Protein AF-A0AA35W7H2-F1 (afdb_monomer)

Structure (mmCIF, N/CA/C/O backbone):
data_AF-A0AA35W7H2-F1
#
_entry.id   AF-A0AA35W7H2-F1
#
loop_
_atom_site.group_PDB
_atom_site.id
_atom_site.type_symbol
_atom_site.label_atom_id
_atom_site.label_alt_id
_atom_site.label_comp_id
_atom_site.label_asym_id
_atom_site.label_entity_id
_atom_site.label_seq_id
_atom_site.pdbx_PDB_ins_code
_atom_site.Cartn_x
_atom_site.Cartn_y
_atom_site.Cartn_z
_atom_site.occupancy
_atom_site.B_iso_or_equiv
_atom_site.auth_seq_id
_atom_site.auth_comp_id
_atom_site.auth_asym_id
_atom_site.auth_atom_id
_atom_site.pdbx_PDB_model_num
ATOM 1 N N . MET A 1 1 ? 24.816 -22.440 -32.263 1.00 45.44 1 MET A N 1
ATOM 2 C CA . MET A 1 1 ? 25.149 -21.288 -31.406 1.00 45.44 1 MET A CA 1
ATOM 3 C C . MET A 1 1 ? 24.062 -21.216 -30.363 1.00 45.44 1 MET A C 1
ATOM 5 O O . MET A 1 1 ? 22.986 -20.714 -30.648 1.00 45.44 1 MET A O 1
ATOM 9 N N . GLU A 1 2 ? 24.315 -21.846 -29.226 1.00 49.56 2 GLU A N 1
ATOM 10 C CA . GLU A 1 2 ? 23.524 -21.675 -28.012 1.00 49.56 2 GLU A CA 1
ATOM 11 C C . GLU A 1 2 ? 24.171 -20.529 -27.241 1.00 49.56 2 GLU A C 1
ATOM 13 O O . GLU A 1 2 ? 25.384 -20.581 -27.052 1.00 49.56 2 GLU A O 1
ATOM 18 N N . LEU A 1 3 ? 23.401 -19.522 -26.829 1.00 48.59 3 LEU A N 1
ATOM 19 C CA . LEU A 1 3 ? 23.684 -18.762 -25.614 1.00 48.59 3 LEU A CA 1
ATOM 20 C C . LEU A 1 3 ? 22.352 -18.406 -24.950 1.00 48.59 3 LEU A C 1
ATOM 22 O O . LEU A 1 3 ? 21.415 -17.931 -25.592 1.00 48.59 3 LEU A O 1
ATOM 26 N N . ASN A 1 4 ? 22.307 -18.780 -23.677 1.00 48.56 4 ASN A N 1
ATOM 27 C CA . ASN A 1 4 ? 21.160 -18.963 -22.811 1.00 48.56 4 ASN A CA 1
ATOM 28 C C . ASN A 1 4 ? 20.460 -17.652 -22.454 1.00 48.56 4 ASN A C 1
ATOM 30 O O . ASN A 1 4 ? 21.091 -16.615 -22.286 1.00 48.56 4 ASN A O 1
ATOM 34 N N . GLY A 1 5 ? 19.144 -17.746 -22.252 1.00 51.56 5 GLY A N 1
ATOM 35 C CA . GLY A 1 5 ? 18.390 -16.750 -21.507 1.00 51.56 5 GLY A CA 1
ATOM 36 C C . GLY A 1 5 ? 18.782 -16.802 -20.037 1.00 51.56 5 GLY A C 1
ATOM 37 O O . GLY A 1 5 ? 18.296 -17.645 -19.287 1.00 51.56 5 GLY A O 1
ATOM 38 N N . GLU A 1 6 ? 19.653 -15.893 -19.633 1.00 50.62 6 GLU A N 1
ATOM 39 C CA . GLU A 1 6 ? 19.871 -15.559 -18.233 1.00 50.62 6 GLU A CA 1
ATOM 40 C C . GLU A 1 6 ? 18.790 -14.563 -17.806 1.00 50.62 6 GLU A C 1
ATOM 42 O O . GLU A 1 6 ? 18.873 -13.351 -17.983 1.00 50.62 6 GLU A O 1
ATOM 47 N N . ARG A 1 7 ? 17.682 -15.132 -17.322 1.00 52.75 7 ARG A N 1
ATOM 48 C CA . ARG A 1 7 ? 16.723 -14.425 -16.481 1.00 52.75 7 ARG A CA 1
ATOM 49 C C . ARG A 1 7 ? 17.462 -14.164 -15.177 1.00 52.75 7 ARG A C 1
ATOM 51 O O . ARG A 1 7 ? 17.623 -15.094 -14.395 1.00 52.75 7 ARG A O 1
ATOM 58 N N . GLU A 1 8 ? 17.941 -12.936 -15.016 1.00 52.41 8 GLU A N 1
ATOM 59 C CA . GLU A 1 8 ? 18.394 -12.379 -13.743 1.00 52.41 8 GLU A CA 1
ATOM 60 C C . GLU A 1 8 ? 17.268 -12.637 -12.733 1.00 52.41 8 GLU A C 1
ATOM 62 O O . GLU A 1 8 ? 16.206 -12.009 -12.746 1.00 52.41 8 GLU A O 1
ATOM 67 N N . GLU A 1 9 ? 17.434 -13.705 -11.961 1.00 46.81 9 GLU A N 1
ATOM 68 C CA . GLU A 1 9 ? 16.626 -13.993 -10.799 1.00 46.81 9 GLU A CA 1
ATOM 69 C C . GLU A 1 9 ? 17.065 -12.949 -9.781 1.00 46.81 9 GLU A C 1
ATOM 71 O O . GLU A 1 9 ? 18.074 -13.131 -9.104 1.00 46.81 9 GLU A O 1
ATOM 76 N N . ASP A 1 10 ? 16.366 -11.807 -9.778 1.00 41.19 10 ASP A N 1
ATOM 77 C CA . ASP A 1 10 ? 16.438 -10.810 -8.715 1.00 41.19 10 ASP A CA 1
ATOM 78 C C . ASP A 1 10 ? 16.104 -11.541 -7.417 1.00 41.19 10 ASP A C 1
ATOM 80 O O . ASP A 1 10 ? 14.945 -11.716 -7.027 1.00 41.19 10 ASP A O 1
ATOM 84 N N . ASN A 1 11 ? 17.171 -12.056 -6.816 1.00 37.66 11 ASN A N 1
ATOM 85 C CA . ASN A 1 11 ? 17.239 -12.600 -5.489 1.00 37.66 11 ASN A CA 1
ATOM 86 C C . ASN A 1 11 ? 16.752 -11.475 -4.587 1.00 37.66 11 ASN A C 1
ATOM 88 O O . ASN A 1 11 ? 17.507 -10.560 -4.251 1.00 37.66 11 ASN A O 1
ATOM 92 N N . TYR A 1 12 ? 15.458 -11.510 -4.264 1.00 44.44 12 TYR A N 1
ATOM 93 C CA . TYR A 1 12 ? 14.918 -10.831 -3.105 1.00 44.44 12 TYR A CA 1
ATOM 94 C C . TYR A 1 12 ? 15.760 -11.352 -1.952 1.00 44.44 12 TYR A C 1
ATOM 96 O O . TYR A 1 12 ? 15.516 -12.445 -1.449 1.00 44.44 12 TYR A O 1
ATOM 104 N N . SER A 1 13 ? 16.821 -10.612 -1.630 1.00 36.44 13 SER A N 1
ATOM 105 C CA . SER A 1 13 ? 17.603 -10.827 -0.434 1.00 36.44 13 SER A CA 1
ATOM 106 C C . SER A 1 13 ? 16.584 -10.748 0.684 1.00 36.44 13 SER A C 1
ATOM 108 O O . SER A 1 13 ? 16.110 -9.661 1.017 1.00 36.44 13 SER A O 1
ATOM 110 N N . GLU A 1 14 ? 16.181 -11.920 1.164 1.00 47.81 14 GLU A N 1
ATOM 111 C CA . GLU A 1 14 ? 15.611 -12.131 2.478 1.00 47.81 14 GLU A CA 1
ATOM 112 C C . GLU A 1 14 ? 16.586 -11.410 3.400 1.00 47.81 14 GLU A C 1
ATOM 114 O O . GLU A 1 14 ? 17.748 -11.799 3.534 1.00 47.81 14 GLU A O 1
ATOM 119 N N . GLY A 1 15 ? 16.199 -10.187 3.761 1.00 43.22 15 GLY A N 1
ATOM 120 C CA . GLY A 1 15 ? 17.074 -9.247 4.426 1.00 43.22 15 GLY A CA 1
ATOM 121 C C . GLY A 1 15 ? 17.429 -9.875 5.751 1.00 43.22 15 GLY A C 1
ATOM 122 O O . GLY A 1 15 ? 16.538 -10.048 6.569 1.00 43.22 15 GLY A O 1
ATOM 123 N N . ASP A 1 16 ? 18.700 -10.240 5.880 1.00 41.25 16 ASP A N 1
ATOM 124 C CA . ASP A 1 16 ? 19.386 -10.658 7.095 1.00 41.25 16 ASP A CA 1
ATOM 125 C C . ASP A 1 16 ? 18.733 -9.988 8.316 1.00 41.25 16 ASP A C 1
ATOM 127 O O . ASP A 1 16 ? 18.888 -8.785 8.551 1.00 41.25 16 ASP A O 1
ATOM 131 N N . GLU A 1 17 ? 17.901 -10.754 9.026 1.00 54.94 17 GLU A N 1
ATOM 132 C CA . GLU A 1 17 ? 17.152 -10.337 10.216 1.00 54.94 17 GLU A CA 1
ATOM 133 C C . GLU A 1 17 ? 18.079 -10.300 11.441 1.00 54.94 17 GLU A C 1
ATOM 135 O O . GLU A 1 17 ? 17.723 -10.746 12.529 1.00 54.94 17 GLU A O 1
ATOM 140 N N . GLU A 1 18 ? 19.302 -9.804 11.275 1.00 47.28 18 GLU A N 1
ATOM 141 C CA . GLU A 1 18 ? 20.297 -9.761 12.337 1.00 47.28 18 GLU A CA 1
ATOM 142 C C . GLU A 1 18 ? 20.670 -8.288 12.594 1.00 47.28 18 GLU A C 1
ATOM 144 O O . GLU A 1 18 ? 21.466 -7.666 11.896 1.00 47.28 18 GLU A O 1
ATOM 149 N N . ASP A 1 19 ? 20.016 -7.715 13.613 1.00 48.56 19 ASP A N 1
ATOM 150 C CA . ASP A 1 19 ? 20.361 -6.454 14.293 1.00 48.56 19 ASP A CA 1
ATOM 151 C C . ASP A 1 19 ? 20.103 -5.108 13.577 1.00 48.56 19 ASP A C 1
ATOM 153 O O . ASP A 1 19 ? 20.826 -4.131 13.794 1.00 48.56 19 ASP A O 1
ATOM 157 N N . GLN A 1 20 ? 19.010 -4.968 12.819 1.00 57.62 20 GLN A N 1
ATOM 158 C CA . GLN A 1 20 ? 18.463 -3.628 12.545 1.00 57.62 20 GLN 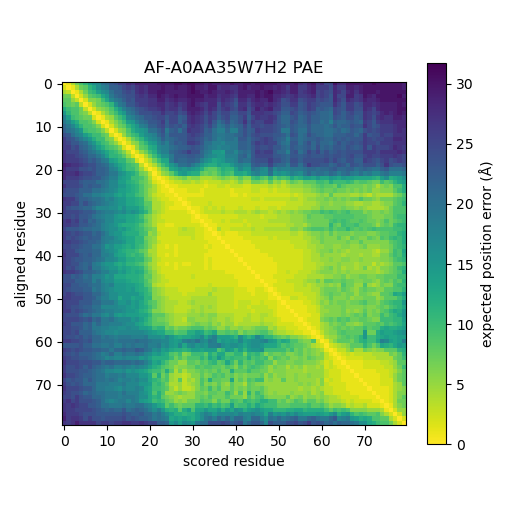A CA 1
ATOM 159 C C . GLN A 1 20 ? 17.470 -3.223 13.638 1.00 57.62 20 GLN A C 1
ATOM 161 O O . GLN A 1 20 ? 16.398 -3.815 13.781 1.00 57.62 20 GLN A O 1
ATOM 166 N N . GLU A 1 21 ? 17.853 -2.203 14.414 1.00 57.84 21 GLU A N 1
ATOM 167 C CA . GLU A 1 21 ? 17.001 -1.492 15.369 1.00 57.84 21 GLU A CA 1
ATOM 168 C C . GLU A 1 21 ? 15.629 -1.261 14.720 1.00 57.84 21 GLU A C 1
ATOM 170 O O . GLU A 1 21 ? 15.522 -0.614 13.678 1.00 57.84 21 GLU A O 1
ATOM 175 N N . SER A 1 22 ? 14.598 -1.925 15.251 1.00 65.88 22 SER A N 1
ATOM 176 C CA . SER A 1 22 ? 13.300 -2.022 14.586 1.00 65.88 22 SER A CA 1
ATOM 177 C C . SER A 1 22 ? 12.613 -0.658 14.598 1.00 65.88 22 SER A C 1
ATOM 179 O O . SER A 1 22 ? 11.967 -0.280 15.576 1.00 65.88 22 SER A O 1
ATOM 181 N N . GLU A 1 23 ? 12.816 0.112 13.529 1.00 78.62 23 GLU A N 1
ATOM 182 C CA . GLU A 1 23 ? 12.220 1.433 13.403 1.00 78.62 23 GLU A CA 1
ATOM 183 C C . GLU A 1 23 ? 10.723 1.323 13.084 1.00 78.62 23 GLU A C 1
ATOM 185 O O . GLU A 1 23 ? 10.320 0.541 12.208 1.00 78.62 23 GLU A O 1
ATOM 190 N N . PRO A 1 24 ? 9.885 2.127 13.761 1.00 84.19 24 PRO A N 1
ATOM 191 C CA . PRO A 1 24 ? 8.456 2.126 13.524 1.00 84.19 24 PRO A CA 1
ATOM 192 C C . PRO A 1 24 ? 8.137 2.503 12.073 1.00 84.19 24 PRO A C 1
ATOM 194 O O . PRO A 1 24 ? 8.644 3.481 11.520 1.00 84.19 24 PRO A O 1
ATOM 197 N N . CYS A 1 25 ? 7.270 1.713 11.445 1.00 86.94 25 CYS A N 1
ATOM 198 C CA . CYS A 1 25 ? 6.900 1.842 10.046 1.00 86.94 25 CYS A CA 1
ATOM 199 C C . CYS A 1 25 ? 5.383 2.077 9.916 1.00 86.94 25 CYS A C 1
ATOM 201 O O . CYS A 1 25 ? 4.591 1.225 10.330 1.00 86.94 25 CYS A O 1
ATOM 203 N N . PRO A 1 26 ? 4.933 3.205 9.335 1.00 88.50 26 PRO A N 1
ATOM 204 C CA . PRO A 1 26 ? 3.509 3.491 9.191 1.00 88.50 26 PRO A CA 1
ATOM 205 C C . PRO A 1 26 ? 2.861 2.637 8.094 1.00 88.50 26 PRO A C 1
ATOM 207 O O . PRO A 1 26 ? 3.433 2.439 7.017 1.00 88.50 26 PRO A O 1
ATOM 210 N N . CYS A 1 27 ? 1.622 2.202 8.331 1.00 88.62 27 CYS A N 1
ATOM 211 C CA . CYS A 1 27 ? 0.805 1.539 7.321 1.00 88.62 27 CYS A CA 1
ATOM 212 C C . CYS A 1 27 ? 0.495 2.477 6.143 1.00 88.62 27 CYS A C 1
ATOM 214 O O . CYS A 1 27 ? 0.306 3.684 6.298 1.00 88.62 27 CYS A O 1
ATOM 216 N N . LEU A 1 28 ? 0.411 1.908 4.939 1.00 85.12 28 LEU A N 1
ATOM 217 C CA . LEU A 1 28 ? 0.086 2.657 3.722 1.00 85.12 28 LEU A CA 1
ATOM 218 C C . LEU A 1 28 ? -1.412 2.940 3.558 1.00 85.12 28 LEU A C 1
ATOM 220 O O . LEU A 1 28 ? -1.774 3.827 2.788 1.00 85.12 28 LEU A O 1
ATOM 224 N N . PHE A 1 29 ? -2.271 2.196 4.253 1.00 84.69 29 PHE A N 1
ATOM 225 C CA . PHE A 1 29 ? -3.722 2.207 4.042 1.00 84.69 29 PHE A CA 1
ATOM 226 C C . PHE A 1 29 ? -4.514 2.707 5.255 1.00 84.69 29 PHE A C 1
ATOM 228 O O . PHE A 1 29 ? -5.702 3.002 5.131 1.00 84.69 29 PHE A O 1
ATOM 235 N N . CYS A 1 30 ? -3.881 2.832 6.423 1.00 86.31 30 CYS A N 1
ATOM 236 C CA . CYS A 1 30 ? -4.523 3.318 7.640 1.00 86.31 30 CYS A CA 1
ATOM 237 C C . CYS A 1 30 ? -3.546 4.109 8.525 1.00 86.31 30 CYS A C 1
ATOM 239 O O . CYS A 1 30 ? -2.414 4.381 8.136 1.00 86.31 30 CYS A O 1
ATOM 241 N N . LYS A 1 31 ? -4.000 4.516 9.719 1.00 87.56 31 LYS A N 1
ATOM 242 C CA . LYS A 1 31 ? -3.213 5.314 10.680 1.00 87.56 31 LYS A CA 1
ATOM 243 C C . LYS A 1 31 ? -2.382 4.466 11.653 1.00 87.56 31 LYS A C 1
ATOM 245 O O . LYS A 1 31 ? -1.791 5.027 12.570 1.00 87.56 31 LYS A O 1
ATOM 250 N N . SER A 1 32 ? -2.386 3.144 11.494 1.00 87.50 32 SER A N 1
ATOM 251 C CA . SER A 1 32 ? -1.623 2.230 12.344 1.00 87.50 32 SER A CA 1
ATOM 252 C C . SER A 1 32 ? -0.134 2.286 12.006 1.00 87.50 32 SER A C 1
ATOM 254 O O . SER A 1 32 ? 0.245 2.446 10.846 1.00 87.50 32 SER A O 1
ATOM 256 N N . GLU A 1 33 ? 0.702 2.106 13.019 1.00 89.81 33 GLU A N 1
ATOM 257 C CA . GLU A 1 33 ? 2.159 2.058 12.910 1.00 89.81 33 GLU A CA 1
ATOM 258 C C . GLU A 1 33 ? 2.639 0.726 13.484 1.00 89.81 33 GLU A C 1
ATOM 260 O O . GLU A 1 33 ? 2.173 0.313 14.547 1.00 89.81 33 GLU A O 1
ATOM 265 N N . GLN A 1 34 ? 3.502 0.029 12.748 1.00 89.69 34 GLN A N 1
ATOM 266 C CA . GLN A 1 34 ? 4.046 -1.267 13.152 1.00 89.69 34 GLN A CA 1
ATOM 267 C C . GLN A 1 34 ? 5.507 -1.126 13.561 1.00 89.69 34 GLN A C 1
ATOM 269 O O . GLN A 1 34 ? 6.164 -0.152 13.210 1.00 89.69 34 GLN A O 1
ATOM 274 N N . SER A 1 35 ? 6.035 -2.111 14.281 1.00 88.50 35 SER A N 1
ATOM 275 C CA . SER A 1 35 ? 7.413 -2.101 14.785 1.00 88.50 35 SER A CA 1
ATOM 276 C C . SER A 1 35 ? 8.485 -2.290 13.709 1.00 88.50 35 SER A C 1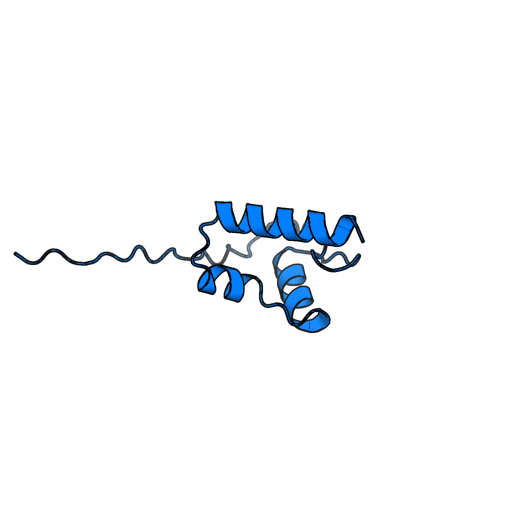
ATOM 278 O O . SER A 1 35 ? 9.655 -2.076 13.993 1.00 88.50 35 SER A O 1
ATOM 280 N N . SER A 1 36 ? 8.122 -2.727 12.501 1.00 87.69 36 SER A N 1
ATOM 281 C CA . SER A 1 36 ? 9.059 -2.933 11.394 1.00 87.69 36 SER A CA 1
ATOM 282 C C . SER A 1 36 ? 8.335 -2.941 10.047 1.00 87.69 36 SER A C 1
ATOM 284 O O . SER A 1 36 ? 7.109 -3.062 9.979 1.00 87.69 36 SER A O 1
ATOM 286 N N . ALA A 1 37 ? 9.092 -2.856 8.950 1.00 84.19 37 ALA A N 1
ATOM 287 C CA . ALA A 1 37 ? 8.537 -2.975 7.603 1.00 84.19 37 ALA A CA 1
ATOM 288 C C . ALA A 1 37 ? 7.866 -4.341 7.364 1.00 84.19 37 ALA A C 1
ATOM 290 O O . ALA A 1 37 ? 6.792 -4.379 6.770 1.00 84.19 37 ALA A O 1
ATOM 291 N N . ALA A 1 38 ? 8.449 -5.439 7.862 1.00 87.19 38 ALA A N 1
ATOM 292 C CA . ALA A 1 38 ? 7.859 -6.776 7.761 1.00 87.19 38 ALA A CA 1
ATOM 293 C C . ALA A 1 38 ? 6.500 -6.840 8.475 1.00 87.19 38 ALA A C 1
ATOM 295 O O . ALA A 1 38 ? 5.502 -7.219 7.865 1.00 87.19 38 ALA A O 1
ATOM 296 N N . ALA A 1 39 ? 6.427 -6.324 9.707 1.00 87.19 39 ALA A N 1
ATOM 297 C CA . ALA A 1 39 ? 5.173 -6.234 10.451 1.00 87.19 39 ALA A CA 1
ATOM 298 C C . ALA A 1 39 ? 4.128 -5.355 9.732 1.00 87.19 39 ALA A C 1
ATOM 300 O O . ALA A 1 39 ? 2.938 -5.666 9.739 1.00 87.19 39 ALA A O 1
ATOM 301 N N . THR A 1 40 ? 4.550 -4.283 9.047 1.00 88.56 40 THR A N 1
ATOM 302 C CA . THR A 1 40 ? 3.661 -3.473 8.194 1.00 88.56 40 THR A CA 1
ATOM 303 C C . THR A 1 40 ? 3.125 -4.250 6.999 1.00 88.56 40 THR A C 1
ATOM 305 O O . THR A 1 40 ? 1.955 -4.080 6.648 1.00 88.56 40 THR A O 1
ATOM 308 N N . LEU A 1 41 ? 3.939 -5.099 6.368 1.00 87.31 41 LEU A N 1
ATOM 309 C CA . LEU A 1 41 ? 3.495 -5.944 5.258 1.00 87.31 41 LEU A CA 1
ATOM 310 C C . LEU A 1 41 ? 2.483 -6.997 5.725 1.00 87.31 41 LEU A C 1
ATOM 312 O O . LEU A 1 41 ? 1.450 -7.158 5.071 1.00 87.31 41 LEU A O 1
ATOM 316 N N . ASP A 1 42 ? 2.722 -7.636 6.870 1.00 90.06 42 ASP A N 1
ATOM 317 C CA . ASP A 1 42 ? 1.778 -8.587 7.467 1.00 90.06 42 ASP A CA 1
ATOM 318 C C . ASP A 1 42 ? 0.463 -7.905 7.850 1.00 90.06 42 ASP A C 1
ATOM 320 O O . ASP A 1 42 ? -0.612 -8.360 7.460 1.00 90.06 42 ASP A O 1
ATOM 324 N N . HIS A 1 43 ? 0.530 -6.733 8.485 1.00 91.62 43 HIS A N 1
ATOM 325 C CA . HIS A 1 43 ? -0.651 -5.925 8.780 1.00 91.62 43 HIS A CA 1
ATOM 326 C C . HIS A 1 43 ? -1.447 -5.572 7.511 1.00 91.62 43 HIS A C 1
ATOM 328 O O . HIS A 1 43 ? -2.676 -5.663 7.499 1.00 91.62 43 HIS A O 1
ATOM 334 N N . CYS A 1 44 ? -0.769 -5.209 6.415 1.00 86.75 44 CYS A N 1
ATOM 335 C CA . CYS A 1 44 ? -1.437 -4.960 5.134 1.00 86.75 44 CYS A CA 1
ATOM 336 C C . CYS A 1 44 ? -2.156 -6.210 4.606 1.00 86.75 44 CYS A C 1
ATOM 338 O O . CYS A 1 44 ? -3.238 -6.101 4.022 1.00 86.75 44 CYS A O 1
ATOM 340 N N . ARG A 1 45 ? -1.588 -7.396 4.832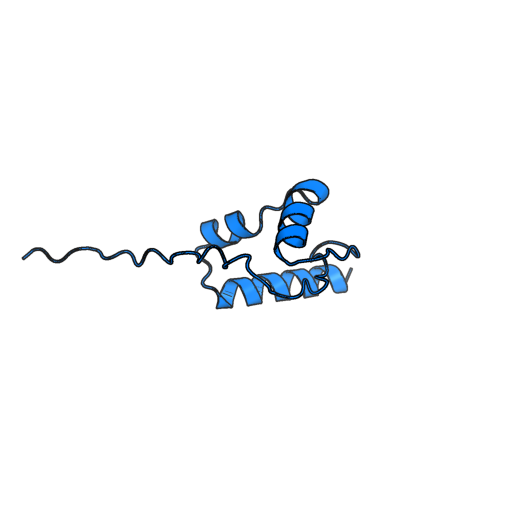 1.00 88.94 45 ARG A N 1
ATOM 341 C CA . ARG A 1 45 ? -2.169 -8.668 4.406 1.00 88.94 45 ARG A CA 1
ATOM 342 C C . ARG A 1 45 ? -3.372 -9.071 5.256 1.00 88.94 45 ARG A C 1
ATOM 344 O O . ARG A 1 45 ? -4.353 -9.545 4.691 1.00 88.94 45 ARG A O 1
ATOM 351 N N . GLU A 1 46 ? -3.314 -8.888 6.570 1.00 92.38 46 GLU A N 1
ATOM 352 C CA . GLU A 1 46 ? -4.377 -9.310 7.491 1.00 92.38 46 GLU A CA 1
ATOM 353 C C . GLU A 1 46 ? -5.545 -8.317 7.533 1.00 92.38 46 GLU A C 1
ATOM 355 O O . GLU A 1 46 ? -6.692 -8.702 7.311 1.00 92.38 46 GLU A O 1
ATOM 360 N N . GLU A 1 47 ? -5.259 -7.028 7.730 1.00 92.25 47 GLU A N 1
ATOM 361 C CA . GLU A 1 47 ? -6.289 -6.011 7.988 1.00 92.25 47 GLU A CA 1
ATOM 362 C C . GLU A 1 47 ? -6.815 -5.353 6.707 1.00 92.25 47 GLU A C 1
ATOM 364 O O . GLU A 1 47 ? -7.948 -4.869 6.656 1.00 92.25 47 GLU A O 1
ATOM 369 N N . HIS A 1 48 ? -5.997 -5.321 5.651 1.00 88.19 48 HIS A N 1
ATOM 370 C CA . HIS A 1 48 ? -6.363 -4.706 4.372 1.00 88.19 48 HIS A CA 1
ATOM 371 C C . HIS A 1 48 ? -6.534 -5.721 3.2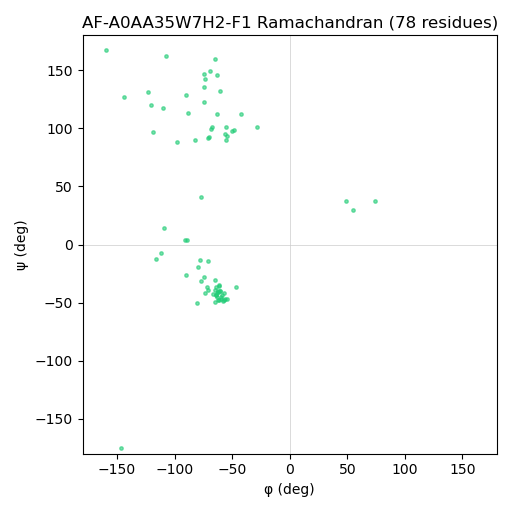39 1.00 88.19 48 HIS A C 1
ATOM 373 O O . HIS A 1 48 ? -7.007 -5.347 2.166 1.00 88.19 48 HIS A O 1
ATOM 379 N N . LEU A 1 49 ? -6.203 -6.999 3.470 1.00 87.81 4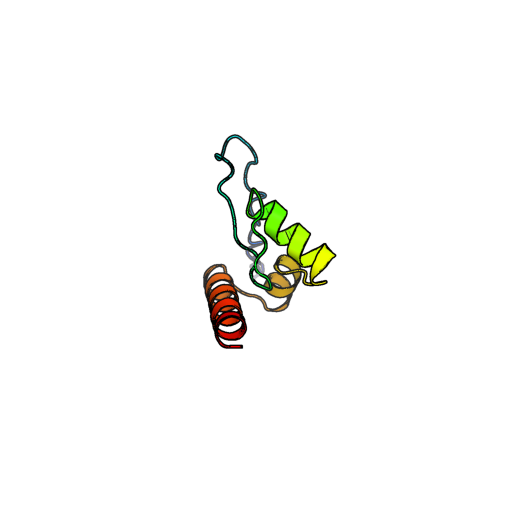9 LEU A N 1
ATOM 380 C CA . LEU A 1 49 ? -6.227 -8.061 2.456 1.00 87.81 49 LEU A CA 1
ATOM 381 C C . LEU A 1 49 ? -5.375 -7.715 1.218 1.00 87.81 49 LEU A C 1
ATOM 383 O O . LEU A 1 49 ? -5.664 -8.156 0.102 1.00 87.81 49 LEU A O 1
ATOM 387 N N . VAL A 1 50 ? -4.315 -6.921 1.415 1.00 83.00 50 VAL A N 1
ATOM 388 C CA . VAL A 1 50 ? -3.383 -6.480 0.372 1.00 83.00 50 VAL A CA 1
ATOM 389 C C . VAL A 1 50 ? -2.027 -7.153 0.570 1.00 83.00 50 VAL A C 1
ATOM 391 O O . VAL A 1 50 ? -1.330 -6.905 1.547 1.00 83.00 50 VAL A O 1
ATOM 394 N N . ASP A 1 51 ? -1.613 -7.948 -0.414 1.00 84.69 51 ASP A N 1
ATOM 395 C CA . ASP A 1 51 ? -0.281 -8.559 -0.473 1.00 84.69 51 ASP A CA 1
ATOM 396 C C . ASP A 1 51 ? 0.628 -7.714 -1.386 1.00 84.69 51 ASP A C 1
ATOM 398 O O . ASP A 1 51 ? 0.669 -7.905 -2.606 1.00 84.69 51 ASP A O 1
ATOM 402 N N . LEU A 1 52 ? 1.294 -6.712 -0.798 1.00 81.00 52 LEU A N 1
ATOM 403 C CA . LEU A 1 52 ? 2.171 -5.775 -1.515 1.00 81.00 52 LEU A CA 1
ATOM 404 C C . LEU A 1 52 ? 3.337 -6.470 -2.240 1.00 81.00 52 LEU A C 1
ATOM 406 O O . LEU A 1 52 ? 3.542 -6.145 -3.413 1.00 81.00 52 LEU A O 1
ATOM 410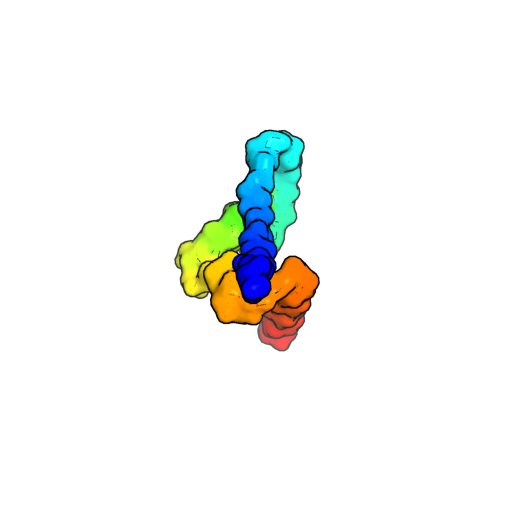 N N . PRO A 1 53 ? 4.065 -7.430 -1.628 1.00 80.62 53 PRO A N 1
ATOM 411 C CA . PRO A 1 53 ? 5.089 -8.199 -2.333 1.00 80.62 53 PRO A CA 1
ATOM 412 C C . PRO A 1 53 ? 4.529 -8.906 -3.567 1.00 80.62 53 PRO A C 1
ATOM 414 O O . PRO A 1 53 ? 5.076 -8.769 -4.660 1.00 80.62 53 PRO A O 1
ATOM 417 N N . ARG A 1 54 ? 3.374 -9.575 -3.442 1.00 80.81 54 ARG A N 1
ATOM 418 C CA . ARG A 1 54 ? 2.745 -10.260 -4.578 1.00 80.81 54 ARG A CA 1
ATOM 419 C C . ARG A 1 54 ? 2.346 -9.295 -5.693 1.00 80.81 54 ARG A C 1
ATOM 421 O O . ARG A 1 54 ? 2.527 -9.619 -6.865 1.00 80.81 54 ARG A O 1
ATOM 428 N N . ILE A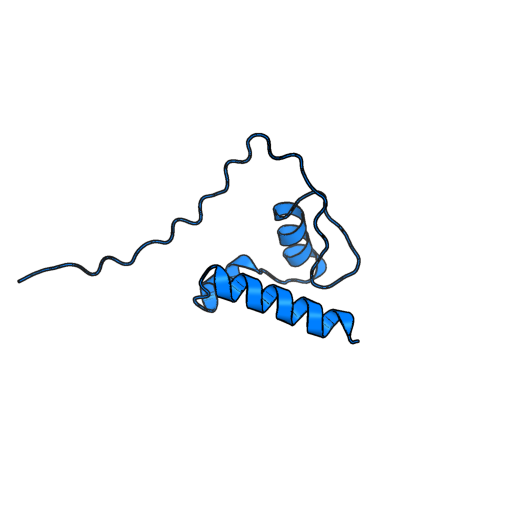 1 55 ? 1.808 -8.123 -5.351 1.00 78.81 55 ILE A N 1
ATOM 429 C CA . ILE A 1 55 ? 1.440 -7.082 -6.325 1.00 78.81 55 ILE A CA 1
ATOM 430 C C . ILE A 1 55 ? 2.686 -6.551 -7.043 1.00 78.81 55 ILE A C 1
ATOM 432 O O . ILE A 1 55 ? 2.665 -6.404 -8.264 1.00 78.81 55 ILE A O 1
ATOM 436 N N . ALA A 1 56 ? 3.776 -6.308 -6.312 1.00 76.19 56 ALA A N 1
ATOM 437 C CA . ALA A 1 56 ? 5.044 -5.874 -6.890 1.00 76.19 56 ALA A CA 1
ATOM 438 C C . ALA A 1 56 ? 5.585 -6.897 -7.904 1.00 76.19 56 ALA A C 1
ATOM 440 O O . ALA A 1 56 ? 5.910 -6.525 -9.034 1.00 76.19 56 ALA A O 1
ATOM 441 N N . THR A 1 57 ? 5.581 -8.189 -7.550 1.00 76.88 57 THR A N 1
ATOM 442 C CA . THR A 1 57 ? 6.000 -9.273 -8.453 1.00 76.88 57 THR A CA 1
ATOM 443 C C . THR A 1 57 ? 5.088 -9.397 -9.676 1.00 76.88 57 THR A C 1
ATOM 445 O O . THR A 1 57 ? 5.577 -9.542 -10.794 1.00 76.88 57 THR A O 1
ATOM 448 N N . GLN A 1 58 ? 3.764 -9.318 -9.496 1.00 75.19 58 GLN A N 1
ATOM 449 C CA . GLN A 1 58 ? 2.791 -9.429 -10.594 1.00 75.19 58 GLN A CA 1
ATOM 450 C C . GLN A 1 58 ? 2.892 -8.287 -11.607 1.00 75.19 58 GLN A C 1
ATOM 452 O O . GLN A 1 58 ? 2.597 -8.482 -12.784 1.00 75.19 58 GLN A O 1
ATOM 457 N N . LEU A 1 59 ? 3.293 -7.101 -11.156 1.00 70.50 59 LEU A N 1
ATOM 458 C CA . LEU A 1 59 ? 3.418 -5.917 -12.001 1.00 70.50 59 LEU A CA 1
ATOM 459 C C . LEU A 1 59 ? 4.817 -5.764 -12.614 1.00 70.50 59 LEU A C 1
ATOM 461 O O . LEU A 1 59 ? 5.055 -4.777 -13.307 1.00 70.50 59 LEU A O 1
ATOM 465 N N . HIS A 1 60 ? 5.719 -6.733 -12.392 1.00 68.00 60 HIS A N 1
ATOM 466 C CA . HIS A 1 60 ? 7.131 -6.660 -12.784 1.00 68.00 60 HIS A CA 1
ATOM 467 C C . HIS A 1 60 ? 7.784 -5.341 -12.348 1.00 68.00 60 HIS A C 1
ATOM 469 O O . HIS A 1 60 ? 8.566 -4.747 -13.092 1.00 68.00 60 HIS A O 1
ATOM 475 N N . TYR A 1 61 ? 7.414 -4.841 -11.165 1.00 65.25 61 TYR A N 1
ATOM 476 C CA . TYR A 1 61 ? 7.971 -3.593 -10.678 1.00 65.25 61 TYR A CA 1
ATOM 477 C C . TYR A 1 61 ? 9.406 -3.809 -10.213 1.00 65.25 61 TYR A C 1
ATOM 479 O O . TYR A 1 61 ? 9.672 -4.604 -9.316 1.00 65.25 61 TYR A O 1
ATOM 487 N N . ASP A 1 62 ? 10.320 -3.052 -10.813 1.00 67.38 62 ASP A N 1
ATOM 488 C CA . ASP A 1 62 ? 11.661 -2.858 -10.284 1.00 67.38 62 ASP A CA 1
ATOM 489 C C . ASP A 1 62 ? 11.591 -2.106 -8.943 1.00 67.38 62 ASP A C 1
ATOM 491 O O . ASP A 1 62 ? 10.609 -1.414 -8.640 1.00 67.38 62 ASP A O 1
ATOM 495 N N . HIS A 1 63 ? 12.651 -2.200 -8.133 1.00 65.12 63 HIS A N 1
ATOM 496 C CA . HIS A 1 63 ? 12.735 -1.558 -6.812 1.00 65.12 63 HIS A CA 1
ATOM 497 C C . HIS A 1 63 ? 12.284 -0.084 -6.826 1.00 65.12 63 HIS A C 1
ATOM 499 O O . HIS A 1 63 ? 11.615 0.385 -5.901 1.00 65.12 63 HIS A O 1
ATOM 505 N N . TYR A 1 64 ? 12.589 0.651 -7.901 1.00 75.56 64 TYR A N 1
ATOM 506 C CA . TYR A 1 64 ? 12.204 2.052 -8.046 1.00 75.56 64 TYR A CA 1
ATOM 507 C C . TYR A 1 64 ? 10.702 2.248 -8.295 1.00 75.56 64 TYR A C 1
ATOM 509 O O . TYR A 1 64 ? 10.096 3.199 -7.788 1.00 75.56 64 TYR A O 1
ATOM 517 N N . SER A 1 65 ? 10.063 1.355 -9.045 1.00 73.56 65 SER A N 1
ATOM 518 C CA . SER A 1 65 ? 8.623 1.433 -9.269 1.00 73.56 65 SER A CA 1
ATOM 519 C C . SER A 1 65 ? 7.808 1.009 -8.047 1.00 73.56 65 SER A C 1
ATOM 521 O O . SER A 1 65 ? 6.742 1.584 -7.819 1.00 73.56 65 SER A O 1
ATOM 523 N N . CYS A 1 66 ? 8.339 0.136 -7.184 1.00 77.56 66 CYS A N 1
ATOM 524 C CA . CYS A 1 66 ? 7.764 -0.116 -5.857 1.00 77.56 66 CYS A CA 1
ATOM 525 C C . CYS A 1 66 ? 7.708 1.167 -5.012 1.00 77.56 66 CYS A C 1
ATOM 527 O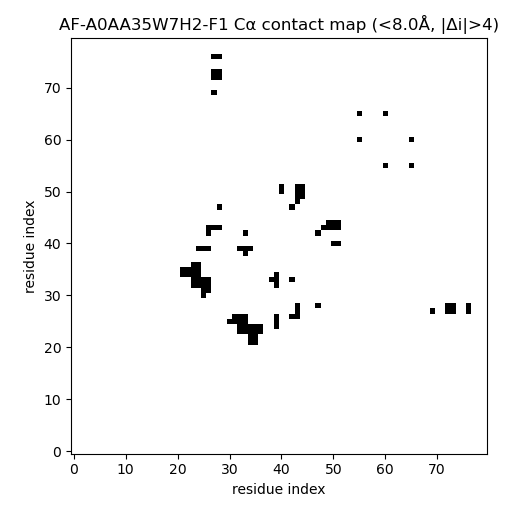 O . CYS A 1 66 ? 6.671 1.490 -4.431 1.00 77.56 66 CYS A O 1
ATOM 529 N N . ILE A 1 67 ? 8.776 1.974 -5.024 1.00 80.12 67 ILE A N 1
ATOM 530 C CA . ILE A 1 67 ? 8.795 3.278 -4.342 1.00 80.12 67 ILE A CA 1
ATOM 531 C C . ILE A 1 67 ? 7.739 4.226 -4.938 1.00 80.12 67 ILE A C 1
ATOM 533 O O . ILE A 1 67 ? 7.053 4.942 -4.202 1.00 80.12 67 ILE A O 1
ATOM 537 N N . LYS A 1 68 ? 7.557 4.236 -6.268 1.00 82.31 68 LYS A N 1
ATOM 538 C CA . LYS A 1 68 ? 6.495 5.032 -6.917 1.00 82.31 68 LYS A CA 1
ATOM 539 C C . LYS A 1 68 ? 5.098 4.581 -6.498 1.00 82.31 68 LYS A C 1
ATOM 541 O O . LYS A 1 68 ? 4.258 5.442 -6.240 1.00 82.31 68 LYS A O 1
ATOM 546 N N . LEU A 1 69 ? 4.857 3.274 -6.412 1.00 80.31 69 LEU A N 1
ATOM 547 C CA . LEU A 1 69 ? 3.579 2.706 -5.983 1.00 80.31 69 LEU A CA 1
ATOM 548 C C . LEU A 1 69 ? 3.251 3.114 -4.544 1.00 80.31 69 LEU A C 1
ATOM 550 O O . LEU A 1 69 ? 2.165 3.629 -4.287 1.00 80.31 69 LEU A O 1
ATOM 554 N N . ILE A 1 70 ? 4.212 2.971 -3.631 1.00 81.00 70 ILE A N 1
ATOM 555 C CA . ILE A 1 70 ? 4.069 3.398 -2.234 1.00 81.00 70 ILE A CA 1
ATOM 556 C C . ILE A 1 70 ? 3.719 4.889 -2.165 1.00 81.00 70 ILE A C 1
ATOM 558 O O . ILE A 1 70 ? 2.761 5.282 -1.499 1.00 81.00 70 ILE A O 1
ATOM 562 N N . ASN A 1 71 ? 4.448 5.731 -2.901 1.00 82.94 71 ASN A N 1
ATOM 563 C CA . ASN A 1 71 ? 4.180 7.168 -2.950 1.00 82.94 71 ASN A CA 1
ATOM 564 C C . ASN A 1 71 ? 2.810 7.503 -3.553 1.00 82.94 71 ASN A C 1
ATOM 566 O O . ASN A 1 71 ? 2.155 8.447 -3.107 1.00 82.94 71 ASN A O 1
ATOM 570 N N . TYR A 1 72 ? 2.364 6.748 -4.557 1.00 83.38 72 TYR A N 1
ATOM 571 C CA . TYR A 1 72 ? 1.035 6.902 -5.136 1.00 83.38 72 TYR A CA 1
ATOM 572 C C . TYR A 1 72 ? -0.059 6.566 -4.117 1.00 83.38 72 TYR A C 1
ATOM 574 O O . TYR A 1 72 ? -0.949 7.388 -3.913 1.00 83.38 72 TYR A O 1
ATOM 582 N N . ILE A 1 73 ? 0.042 5.422 -3.431 1.00 80.25 73 ILE A N 1
ATOM 583 C CA . ILE A 1 73 ? -0.914 5.008 -2.392 1.00 80.25 73 ILE A CA 1
ATOM 584 C C . ILE A 1 73 ? -0.984 6.069 -1.293 1.00 80.25 73 ILE A C 1
ATOM 586 O O . ILE A 1 73 ? -2.071 6.552 -0.986 1.00 80.25 73 ILE A O 1
ATOM 590 N N . ARG A 1 74 ? 0.170 6.525 -0.783 1.00 79.88 74 ARG A N 1
ATOM 591 C CA . ARG A 1 74 ? 0.227 7.605 0.216 1.00 79.88 74 ARG A CA 1
ATOM 592 C C . ARG A 1 74 ? -0.506 8.851 -0.280 1.00 79.88 74 ARG A C 1
ATOM 594 O O . ARG A 1 74 ? -1.339 9.380 0.443 1.00 79.88 74 ARG A O 1
ATOM 601 N N . LYS A 1 75 ? -0.287 9.293 -1.522 1.00 77.44 75 LYS A N 1
ATOM 602 C CA . LYS A 1 75 ? -1.020 10.443 -2.085 1.00 77.44 75 LYS A CA 1
ATOM 603 C C . LYS A 1 75 ? -2.534 10.228 -2.159 1.00 77.44 75 LYS A C 1
ATOM 605 O O . LYS A 1 75 ? -3.269 11.167 -1.883 1.00 77.44 75 LYS A O 1
ATOM 610 N N . GLN A 1 76 ? -3.003 9.038 -2.530 1.00 77.31 76 GLN A N 1
ATOM 611 C CA . GLN A 1 76 ? -4.443 8.760 -2.629 1.00 77.31 76 GLN A CA 1
ATOM 612 C C . GLN A 1 76 ? -5.114 8.691 -1.249 1.00 77.31 76 GLN A C 1
ATOM 614 O O . GLN A 1 76 ? -6.207 9.221 -1.064 1.00 77.31 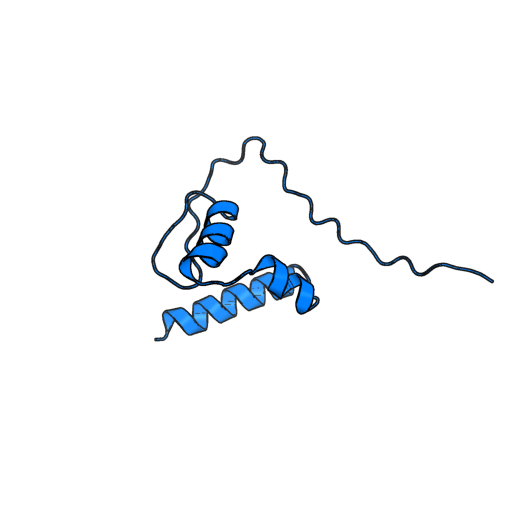76 GLN A O 1
ATOM 619 N N . VAL A 1 77 ? -4.438 8.095 -0.264 1.00 67.44 77 VAL A N 1
ATOM 620 C CA . VAL A 1 77 ? -4.968 7.908 1.095 1.00 67.44 77 VAL A CA 1
ATOM 621 C C . VAL A 1 77 ? -4.913 9.203 1.922 1.00 67.44 77 VAL A C 1
ATOM 623 O O . VAL A 1 77 ? -5.794 9.440 2.739 1.00 67.44 77 VAL A O 1
ATOM 626 N N . CYS A 1 78 ? -3.934 10.089 1.691 1.00 57.47 78 CYS A N 1
ATOM 627 C CA . CYS A 1 78 ? -3.812 11.367 2.414 1.00 57.47 78 CYS A CA 1
ATOM 628 C C . CYS A 1 78 ? -4.783 12.466 1.940 1.00 57.47 78 CYS A C 1
ATOM 630 O O . CYS A 1 78 ? -4.878 13.505 2.591 1.00 57.47 78 CYS A O 1
ATOM 632 N N . CYS A 1 79 ? -5.443 12.291 0.792 1.00 46.84 79 CYS A N 1
ATOM 633 C CA . CYS A 1 79 ? -6.327 13.299 0.194 1.00 46.84 79 CYS A CA 1
ATOM 634 C C . CYS A 1 79 ? -7.823 12.937 0.263 1.00 46.84 79 CYS A C 1
ATOM 636 O O . CYS A 1 79 ? -8.613 13.581 -0.426 1.00 46.84 79 CYS A O 1
ATOM 638 N N . SER A 1 80 ? -8.204 11.943 1.075 1.00 45.38 80 SER A N 1
ATOM 639 C CA . SER A 1 80 ? -9.600 11.524 1.293 1.00 45.38 80 SER A CA 1
ATOM 640 C C . SER A 1 80 ? -10.085 11.846 2.704 1.00 45.38 80 SER A C 1
ATOM 642 O O . SER A 1 80 ? -9.285 11.677 3.651 1.00 45.38 80 SER A O 1
#

Mean predicted aligned error: 12.64 Å

Foldseek 3Di:
DDDDPPPPPPPPPPDPPPDDQQPWAAALQDRDIDSHPVRSQVCCCPVVVDNLVVVCVVVVPDPVVSVVVSVVSNVVRVVD

Radius of gyration: 15.85 Å; Cα contacts (8 Å, |Δi|>4): 54; chains: 1; bounding box: 35×35×47 Å

Sequence (80 aa):
MELNGEREEDNYSEGDEEDQESEPCPCLFCKSEQSSAAATLDHCREEHLVDLPRIATQLHYDHYSCIKLINYIRKQVCCS

Organism: Geodia barretti (NCBI:txid519541)

InterPro domains:
  IPR036236 Zinc finger C2H2 superfamily [SSF57667] (13-79)
  IPR040048 Zinc finger protein 277 [PTHR13267] (5-78)
  IPR049482 Protein arginine N-methyltransferase 3-like, C2H2 zinc finger domain [PF21137] (57-78)

Solvent-accessible surface area (backbone atoms only — not comparable to full-atom values): 5095 Å² total; per-residue (Å²): 138,87,81,80,89,79,72,81,74,80,72,75,70,76,68,76,89,74,85,71,81,66,54,75,25,70,38,71,87,55,92,54,70,26,60,23,66,67,52,29,51,50,47,32,36,71,80,65,68,38,56,63,70,60,51,37,62,76,66,69,48,50,79,68,49,48,54,50,50,54,53,49,45,42,56,59,57,74,73,108

Secondary structure (DSSP, 8-state):
-----------------SS-----EE-SSSS-EESSHHHHHHHHHHHS---HHHHHHHTT--HHHHHHHHHHHHHHHTT-

Nearest PDB structures (foldseek):
  1wir-assembly1_A  TM=7.855E-01  e=3.278E-03  Mus musculus
  2drp-assembly2_D  TM=7.126E-01  e=9.987E-01  Drosophila melanogaster
  5t0u-assembly2_D  TM=6.715E-01  e=4.751E+00  Homo sapiens
  8fjk-assembly1_D  TM=4.793E-01  e=6.576E+00  Golden shiner reovirus

pLDDT: mean 71.74, std 16.92, range [36.44, 92.38]